Protein AF-A0A2M7GFT8-F1 (afdb_monomer_lite)

Foldseek 3Di:
DLVVLVVVLVVLVVVLVVLVVVLVVLVVVLVVLVVVLVVLVVVLVVLVVVVVVDPCVVVNVVVVVVSVVVNVVSVVVNVVSVVVSVVSVVVSVVSVVSSVVSVVVSVVVVVVVVVVVVVVVVVVVVVVVVVVVVVVVVVVVVVVVVVD

pLDDT: mean 92.72, std 9.57, range [55.19, 98.81]

Sequence (148 aa):
MAAGLKNLIRLHEWTVDERRRELGLHIRKLNELDQRVRDLEAELKREQALAGSGDLGITFGAYYNLYRYRRARLDERIRIQEREILEARDILGRAYMELKKYQVADEIRRREAAQEEARQEQADLDELGLQLYRRQSARRNAARRRAG

Secondary structure (DSSP, 8-state):
-HHHHHHHHHHHHHHHHHHHHHHHHHHHHHHHHHHHHHHHHHHHHHHHHHHTTSS-HHHHHHHHHHHHHHHHHHHHHHHHHHHHHHHHHHHHHHHHHHHHHHHHHHHHHHHHHHHHHHHHHHHHHHHHHHHHHHHHHHHHHHHHHH--

Structure (mmCIF, N/CA/C/O backbone):
data_AF-A0A2M7GFT8-F1
#
_entry.id   AF-A0A2M7GFT8-F1
#
loop_
_atom_site.group_PDB
_atom_site.id
_atom_site.type_symbol
_atom_site.label_atom_id
_atom_site.label_alt_id
_atom_site.label_comp_id
_atom_site.label_asym_id
_atom_site.label_entity_id
_atom_site.label_seq_id
_atom_site.pdbx_PDB_ins_code
_atom_site.Cartn_x
_atom_site.Cartn_y
_atom_site.Cartn_z
_atom_site.occupancy
_atom_site.B_iso_or_equiv
_atom_site.auth_seq_id
_atom_site.auth_comp_id
_atom_site.auth_asym_id
_atom_site.auth_atom_id
_atom_site.pdbx_PDB_model_num
ATOM 1 N N . MET A 1 1 ? -7.248 2.358 30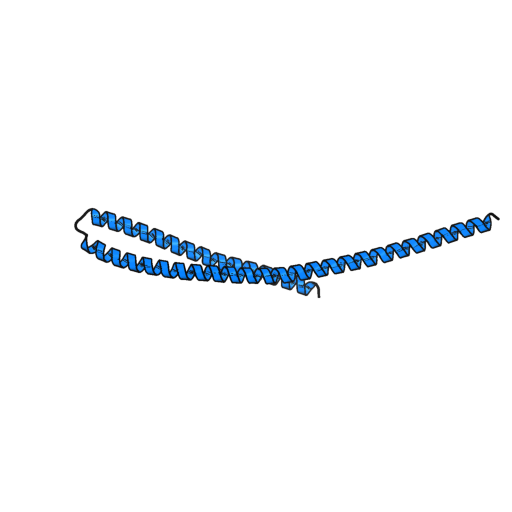.372 1.00 59.50 1 MET A N 1
ATOM 2 C CA . MET A 1 1 ? -6.994 1.295 29.366 1.00 59.50 1 MET A CA 1
ATOM 3 C C . MET A 1 1 ? -7.486 1.649 27.951 1.00 59.50 1 MET A C 1
ATOM 5 O O . MET A 1 1 ? -6.738 1.417 27.012 1.00 59.50 1 MET A O 1
ATOM 9 N N . ALA A 1 2 ? -8.665 2.263 27.756 1.00 63.12 2 ALA A N 1
ATOM 10 C CA . ALA A 1 2 ? -9.205 2.586 26.417 1.00 63.12 2 ALA A CA 1
ATOM 11 C C . ALA A 1 2 ? -8.332 3.527 25.551 1.00 63.12 2 ALA A C 1
ATOM 13 O O . ALA A 1 2 ? -8.248 3.351 24.337 1.00 63.12 2 ALA A O 1
ATOM 14 N N . ALA A 1 3 ? -7.639 4.492 26.167 1.00 71.94 3 ALA A N 1
ATOM 15 C CA . ALA A 1 3 ? -6.713 5.382 25.457 1.00 71.94 3 ALA A CA 1
ATOM 16 C C . ALA A 1 3 ? -5.520 4.629 24.833 1.00 71.94 3 ALA A C 1
ATOM 18 O O . ALA A 1 3 ? -5.046 5.006 23.766 1.00 71.94 3 ALA A O 1
ATOM 19 N N . GLY A 1 4 ? -5.086 3.526 25.457 1.00 87.19 4 GLY A N 1
ATOM 20 C CA . GLY A 1 4 ? -3.982 2.702 24.965 1.00 87.19 4 GLY A CA 1
ATOM 21 C C . GLY A 1 4 ? -4.313 2.011 23.643 1.00 87.19 4 GLY A C 1
ATOM 22 O O . GLY A 1 4 ? -3.509 2.067 22.719 1.00 87.19 4 GLY A O 1
ATOM 23 N N . LEU A 1 5 ? -5.519 1.440 23.503 1.00 89.88 5 LEU A N 1
ATOM 24 C CA . LEU A 1 5 ? -5.889 0.770 22.252 1.00 89.88 5 LEU A CA 1
ATOM 25 C C . LEU A 1 5 ? -6.047 1.758 21.093 1.00 89.88 5 LEU A C 1
ATOM 27 O O . LEU A 1 5 ? -5.565 1.488 19.999 1.00 89.88 5 LEU A O 1
ATOM 31 N N . LYS A 1 6 ? -6.668 2.920 21.323 1.00 91.81 6 LYS A N 1
ATOM 32 C CA . LYS A 1 6 ? -6.791 3.947 20.275 1.00 91.81 6 LYS A CA 1
ATOM 33 C C . LYS A 1 6 ? -5.421 4.419 19.778 1.00 91.81 6 LYS A C 1
ATOM 35 O O . LYS A 1 6 ? -5.255 4.643 18.584 1.00 91.81 6 LYS A O 1
ATOM 40 N N . ASN A 1 7 ? -4.440 4.536 20.672 1.00 94.94 7 ASN A N 1
ATOM 41 C CA . ASN A 1 7 ? -3.069 4.875 20.291 1.00 94.94 7 ASN A CA 1
ATOM 42 C C . ASN A 1 7 ? -2.398 3.752 19.488 1.00 94.94 7 ASN A C 1
ATOM 44 O O . ASN A 1 7 ? -1.741 4.047 18.494 1.00 94.94 7 ASN A O 1
ATOM 48 N N . LEU A 1 8 ? -2.611 2.485 19.860 1.00 94.88 8 LEU A N 1
ATOM 49 C CA . LEU A 1 8 ? -2.128 1.340 19.080 1.00 94.88 8 LEU A CA 1
ATOM 50 C C . LEU A 1 8 ? -2.740 1.311 17.676 1.00 94.88 8 LEU A C 1
ATOM 52 O O . LEU A 1 8 ? -2.013 1.141 16.706 1.00 94.88 8 LEU A O 1
ATOM 56 N N . ILE A 1 9 ? -4.047 1.548 17.543 1.00 96.62 9 ILE A N 1
ATOM 57 C CA . ILE A 1 9 ? -4.708 1.615 16.231 1.00 96.62 9 ILE A CA 1
ATOM 58 C C . ILE A 1 9 ? -4.048 2.679 15.354 1.00 96.62 9 ILE A C 1
ATOM 60 O O . ILE A 1 9 ? -3.637 2.361 14.245 1.00 96.62 9 ILE A O 1
ATOM 64 N N . ARG A 1 10 ? -3.850 3.899 15.869 1.00 97.56 10 ARG A N 1
ATOM 65 C CA . ARG A 1 10 ? -3.178 4.975 15.117 1.00 97.56 10 ARG A CA 1
ATOM 66 C C . ARG A 1 10 ? -1.753 4.614 14.711 1.00 97.56 10 ARG A C 1
ATOM 68 O O . ARG A 1 10 ? -1.333 4.924 13.601 1.00 97.56 10 ARG A O 1
ATOM 75 N N . LEU A 1 11 ? -1.006 3.961 15.601 1.00 97.25 11 LEU A N 1
ATOM 76 C CA . LEU A 1 11 ? 0.341 3.484 15.294 1.00 97.25 11 LEU A CA 1
ATOM 77 C C . LEU A 1 11 ? 0.315 2.478 14.133 1.00 97.25 11 LEU A C 1
ATOM 79 O O . LEU A 1 11 ? 1.132 2.570 13.216 1.00 97.25 11 LEU A O 1
ATOM 83 N N . HIS A 1 12 ? -0.635 1.543 14.140 1.00 97.62 12 HIS A N 1
ATOM 84 C CA . HIS A 1 12 ? -0.775 0.549 13.077 1.00 97.62 12 HIS A CA 1
ATOM 85 C C . HIS A 1 12 ? -1.329 1.136 11.771 1.00 97.62 12 HIS A C 1
ATOM 87 O O . HIS A 1 12 ? -0.900 0.707 10.705 1.00 97.62 12 HIS A O 1
ATOM 93 N N . GLU A 1 13 ? -2.198 2.148 11.822 1.00 98.44 13 GLU A N 1
ATOM 94 C CA . GLU A 1 13 ? -2.619 2.926 10.645 1.00 98.44 13 GLU A CA 1
ATOM 95 C C . GLU A 1 13 ? -1.417 3.611 9.993 1.00 98.44 13 GLU A C 1
ATOM 97 O O . GLU A 1 13 ? -1.172 3.428 8.802 1.00 98.44 13 GLU A O 1
ATOM 102 N N . TRP A 1 14 ? -0.602 4.308 10.792 1.00 98.50 14 TRP A N 1
ATOM 103 C CA . TRP A 1 14 ? 0.635 4.916 10.307 1.00 98.50 14 TRP A CA 1
ATOM 104 C C . TRP A 1 14 ? 1.594 3.876 9.719 1.00 98.50 14 TRP A C 1
ATOM 106 O O . TRP A 1 14 ? 2.161 4.090 8.650 1.00 98.50 14 TRP A O 1
ATOM 116 N N . THR A 1 15 ? 1.728 2.719 10.374 1.00 98.19 15 THR A N 1
ATOM 117 C CA . THR A 1 15 ? 2.557 1.614 9.873 1.00 98.19 15 THR A CA 1
ATOM 118 C C . THR A 1 15 ? 2.072 1.130 8.507 1.00 98.19 15 THR A C 1
ATOM 120 O O . THR A 1 15 ? 2.882 0.948 7.603 1.00 98.19 15 THR A O 1
ATOM 123 N N . VAL A 1 16 ? 0.761 0.944 8.323 1.00 98.75 16 VAL A N 1
ATOM 124 C CA . VAL A 1 16 ? 0.168 0.558 7.032 1.00 98.75 16 VAL A CA 1
ATOM 125 C C . VAL A 1 16 ? 0.464 1.600 5.958 1.00 98.75 16 VAL A C 1
ATOM 127 O O . VAL A 1 16 ? 0.859 1.241 4.847 1.00 98.75 16 VAL A O 1
ATOM 130 N N . ASP A 1 17 ? 0.304 2.882 6.276 1.00 98.75 17 ASP A N 1
ATOM 131 C CA . ASP A 1 17 ? 0.579 3.960 5.328 1.00 98.75 17 ASP A CA 1
ATOM 132 C C . ASP A 1 17 ? 2.059 4.028 4.945 1.00 98.75 17 ASP A C 1
ATOM 134 O O . ASP A 1 17 ? 2.380 4.265 3.779 1.00 98.75 17 ASP A O 1
ATOM 138 N N . GLU A 1 18 ? 2.962 3.736 5.877 1.00 98.62 18 GLU A N 1
ATOM 139 C CA . GLU A 1 18 ? 4.387 3.635 5.580 1.00 98.62 18 GLU A CA 1
ATOM 140 C C . GLU A 1 18 ? 4.691 2.465 4.639 1.00 98.62 18 GLU A C 1
ATOM 142 O O . GLU A 1 18 ? 5.323 2.657 3.600 1.00 98.62 18 GLU A O 1
ATOM 147 N N . ARG A 1 19 ? 4.137 1.274 4.904 1.00 98.50 19 ARG A N 1
ATOM 148 C CA . ARG A 1 19 ? 4.308 0.110 4.013 1.00 98.50 19 ARG A CA 1
ATOM 149 C C . ARG A 1 19 ? 3.705 0.339 2.626 1.00 98.50 19 ARG A C 1
ATOM 151 O O . ARG A 1 19 ? 4.262 -0.107 1.625 1.00 98.50 19 ARG A O 1
ATOM 158 N N . ARG A 1 20 ? 2.595 1.080 2.529 1.00 98.62 20 ARG A N 1
ATOM 159 C CA . ARG A 1 20 ? 2.032 1.522 1.240 1.00 98.62 20 ARG A CA 1
ATOM 160 C C . ARG A 1 20 ? 2.994 2.442 0.494 1.00 98.62 20 ARG A C 1
ATOM 162 O O . ARG A 1 20 ? 3.157 2.288 -0.717 1.00 98.62 20 ARG A O 1
ATOM 169 N N . ARG A 1 21 ? 3.615 3.402 1.190 1.00 98.69 21 ARG A N 1
ATOM 170 C CA . ARG A 1 21 ? 4.601 4.315 0.592 1.00 98.69 21 ARG A CA 1
ATOM 171 C C . ARG A 1 21 ? 5.822 3.556 0.078 1.00 98.69 21 ARG A C 1
ATOM 173 O O . ARG A 1 21 ? 6.227 3.804 -1.059 1.00 98.69 21 ARG A O 1
ATOM 180 N N . GLU A 1 22 ? 6.343 2.615 0.861 1.00 98.31 22 GLU A N 1
ATOM 181 C CA . GLU A 1 22 ? 7.445 1.724 0.469 1.00 98.31 22 GLU A CA 1
ATOM 182 C C . GLU A 1 22 ? 7.097 0.911 -0.785 1.00 98.31 22 GLU A C 1
ATOM 184 O O . GLU A 1 22 ? 7.822 0.967 -1.780 1.00 98.31 22 GLU A O 1
ATOM 189 N N . LEU A 1 23 ? 5.937 0.246 -0.813 1.00 98.75 23 LEU A N 1
ATOM 190 C CA . LEU A 1 23 ? 5.466 -0.467 -2.006 1.00 98.75 23 LEU A CA 1
ATOM 191 C C . LEU A 1 23 ? 5.378 0.462 -3.231 1.00 98.75 23 LEU A C 1
ATOM 193 O O . LEU A 1 23 ? 5.791 0.098 -4.333 1.00 98.75 23 LEU A O 1
ATOM 197 N N . GLY A 1 24 ? 4.880 1.686 -3.041 1.00 98.62 24 GLY A N 1
ATOM 198 C CA . GLY A 1 24 ? 4.827 2.696 -4.094 1.00 98.62 24 GLY A CA 1
ATOM 199 C C . GLY A 1 24 ? 6.207 3.095 -4.631 1.00 98.62 24 GLY A C 1
ATOM 200 O O . GLY A 1 24 ? 6.338 3.347 -5.829 1.00 98.62 24 GLY A O 1
ATOM 201 N N . LEU A 1 25 ? 7.243 3.133 -3.785 1.00 98.62 25 LEU A N 1
ATOM 202 C CA . LEU A 1 25 ? 8.626 3.376 -4.212 1.00 98.62 25 LEU A CA 1
ATOM 203 C C . LEU A 1 25 ? 9.144 2.239 -5.102 1.00 98.62 25 LEU A C 1
ATOM 205 O O . LEU A 1 25 ? 9.690 2.519 -6.169 1.00 98.62 25 LEU A O 1
ATOM 209 N N . HIS A 1 26 ? 8.909 0.982 -4.720 1.00 98.69 26 HIS A N 1
ATOM 210 C CA . HIS A 1 26 ? 9.310 -0.180 -5.520 1.00 98.69 26 HIS A CA 1
ATOM 211 C C . HIS A 1 26 ? 8.604 -0.227 -6.883 1.00 98.69 26 HIS A C 1
ATOM 213 O O . HIS A 1 26 ? 9.250 -0.444 -7.909 1.00 98.69 26 HIS A O 1
ATOM 219 N N . ILE A 1 27 ? 7.297 0.057 -6.926 1.00 98.69 27 ILE A N 1
ATOM 220 C CA . ILE A 1 27 ? 6.533 0.120 -8.185 1.00 98.69 27 ILE A CA 1
ATOM 221 C C . ILE A 1 27 ? 7.061 1.238 -9.091 1.00 98.69 27 ILE A C 1
ATOM 223 O O . ILE A 1 27 ? 7.265 1.022 -10.285 1.00 98.69 27 ILE A O 1
ATOM 227 N N . ARG A 1 28 ? 7.336 2.428 -8.537 1.00 98.75 28 ARG A N 1
ATOM 228 C CA . ARG A 1 28 ? 7.970 3.509 -9.309 1.00 98.75 28 ARG A CA 1
ATOM 229 C C . ARG A 1 28 ? 9.316 3.067 -9.871 1.00 98.75 28 ARG A C 1
ATOM 231 O O . ARG A 1 28 ? 9.605 3.349 -11.031 1.00 98.75 28 ARG A O 1
ATOM 238 N N . LYS A 1 29 ? 10.111 2.340 -9.082 1.00 98.62 29 LYS A N 1
ATOM 239 C CA . LYS A 1 29 ? 11.415 1.859 -9.527 1.00 98.62 29 LYS A CA 1
ATOM 240 C C . LYS A 1 29 ? 11.321 0.861 -10.678 1.00 98.62 29 LYS A C 1
ATOM 242 O O . LYS A 1 29 ? 12.121 0.943 -11.607 1.00 98.62 29 LYS A O 1
ATOM 247 N N . LEU A 1 30 ? 10.341 -0.040 -10.637 1.00 98.69 30 LEU A N 1
ATOM 248 C CA . LEU A 1 30 ? 10.061 -0.958 -11.738 1.00 98.69 30 LEU A CA 1
ATOM 249 C C . LEU A 1 30 ? 9.703 -0.188 -13.017 1.00 98.69 30 LEU A C 1
ATOM 251 O O . LEU A 1 30 ? 10.335 -0.399 -14.047 1.00 98.69 30 LEU A O 1
ATOM 255 N N . ASN A 1 31 ? 8.801 0.791 -12.920 1.00 98.69 31 ASN A N 1
ATOM 256 C CA . ASN A 1 31 ? 8.415 1.620 -14.066 1.00 98.69 31 ASN A CA 1
ATOM 257 C C . ASN A 1 31 ? 9.613 2.372 -14.682 1.00 98.69 31 ASN A C 1
ATOM 259 O O . ASN A 1 31 ? 9.713 2.494 -15.901 1.00 98.69 31 ASN A O 1
ATOM 263 N N . GLU A 1 32 ? 10.550 2.863 -13.861 1.00 98.62 32 GLU A N 1
ATOM 264 C CA . GLU A 1 32 ? 11.795 3.468 -14.359 1.00 98.62 32 GLU A CA 1
ATOM 265 C C . GLU A 1 32 ? 12.672 2.469 -15.126 1.00 98.62 32 GLU A C 1
ATOM 267 O O . GLU A 1 32 ? 13.337 2.850 -16.092 1.00 98.62 32 GLU A O 1
ATOM 272 N N . LEU A 1 33 ? 12.735 1.208 -14.685 1.00 98.69 33 LEU A N 1
ATOM 273 C CA . LEU A 1 33 ? 13.496 0.163 -15.371 1.00 98.69 33 LEU A CA 1
ATOM 274 C C . LEU A 1 33 ? 12.849 -0.198 -16.711 1.00 98.69 33 LEU A C 1
ATOM 276 O O . LEU A 1 33 ? 13.562 -0.284 -17.712 1.00 98.69 33 LEU A O 1
ATOM 280 N N . ASP A 1 34 ? 11.523 -0.312 -16.749 1.00 98.44 34 ASP A N 1
ATOM 281 C CA . ASP A 1 34 ? 10.766 -0.556 -17.980 1.00 98.44 34 ASP A CA 1
ATOM 282 C C . ASP A 1 34 ? 10.934 0.584 -18.986 1.00 98.44 34 ASP A C 1
ATOM 284 O O . ASP A 1 34 ? 11.100 0.349 -20.186 1.00 98.44 34 ASP A O 1
ATOM 288 N N . GLN A 1 35 ? 10.960 1.833 -18.515 1.00 98.56 35 GLN A N 1
ATOM 289 C CA . GLN A 1 35 ? 11.224 2.968 -19.393 1.00 98.56 35 GLN A CA 1
ATOM 290 C C . GLN A 1 35 ? 12.637 2.900 -19.985 1.00 98.56 35 GLN A C 1
ATOM 292 O O . GLN A 1 35 ? 12.799 3.053 -21.193 1.00 98.56 35 GLN A O 1
ATOM 297 N N . ARG A 1 36 ? 13.655 2.570 -19.179 1.00 98.50 36 ARG A N 1
ATOM 298 C CA . ARG A 1 36 ? 15.034 2.391 -19.676 1.00 98.50 36 ARG A CA 1
ATOM 299 C C . ARG A 1 36 ? 15.140 1.274 -20.708 1.00 98.50 36 ARG A C 1
ATOM 301 O O . ARG A 1 36 ? 15.940 1.374 -21.633 1.00 98.50 36 ARG A O 1
ATOM 308 N N . VAL A 1 37 ? 14.356 0.210 -20.546 1.00 98.44 37 VAL A N 1
ATOM 309 C CA . VAL A 1 37 ? 14.247 -0.868 -21.532 1.00 98.44 37 VAL A CA 1
ATOM 310 C C . VAL A 1 37 ? 13.718 -0.329 -22.863 1.00 98.44 37 VAL A C 1
ATOM 312 O O . VAL A 1 37 ? 14.337 -0.571 -23.898 1.00 98.44 37 VAL A O 1
ATOM 315 N N . ARG A 1 38 ? 12.630 0.448 -22.842 1.00 98.44 38 ARG A N 1
ATOM 316 C CA . ARG A 1 38 ? 12.052 1.063 -24.050 1.00 98.44 38 ARG A CA 1
ATOM 317 C C . ARG A 1 38 ? 13.017 2.035 -24.721 1.00 98.44 38 ARG A C 1
ATOM 319 O O . ARG A 1 38 ? 13.139 2.033 -25.945 1.00 98.44 38 ARG A O 1
ATOM 326 N N . ASP A 1 39 ? 13.728 2.832 -23.930 1.00 98.19 39 ASP A N 1
ATOM 327 C CA . ASP A 1 39 ? 14.721 3.779 -24.437 1.00 98.19 39 ASP A CA 1
ATOM 328 C C . ASP A 1 39 ? 15.879 3.045 -25.131 1.00 98.19 39 ASP A C 1
ATOM 330 O O . ASP A 1 39 ? 16.292 3.437 -26.225 1.00 98.19 39 ASP A O 1
ATOM 334 N N . LEU A 1 40 ? 16.349 1.939 -24.541 1.00 97.75 40 LEU A N 1
ATOM 335 C CA . LEU A 1 40 ? 17.400 1.091 -25.107 1.00 97.75 40 LEU A CA 1
ATOM 336 C C . LEU A 1 40 ? 16.945 0.398 -26.406 1.00 97.75 40 LEU A C 1
ATOM 338 O O . LEU A 1 40 ? 17.719 0.288 -27.355 1.00 97.75 40 LEU A O 1
ATOM 342 N N . GLU A 1 41 ? 15.689 -0.045 -26.485 1.00 96.81 41 GLU A N 1
ATOM 343 C CA . GLU A 1 41 ? 15.106 -0.595 -27.719 1.00 96.81 41 GLU A CA 1
ATOM 344 C C . GLU A 1 41 ? 14.975 0.464 -28.823 1.00 96.81 41 GLU A C 1
ATOM 346 O O . GLU A 1 41 ? 15.217 0.178 -29.998 1.00 96.81 41 GLU A O 1
ATOM 351 N N . ALA A 1 42 ? 14.607 1.696 -28.464 1.00 97.00 42 ALA A N 1
ATOM 352 C CA . ALA A 1 42 ? 14.554 2.809 -29.405 1.00 97.00 42 ALA A CA 1
ATOM 353 C C . ALA A 1 42 ? 15.954 3.189 -29.915 1.00 97.00 42 ALA A C 1
ATOM 355 O O . ALA A 1 42 ? 16.108 3.505 -31.094 1.00 97.00 42 ALA A O 1
ATOM 356 N N . GLU A 1 43 ? 16.972 3.130 -29.052 1.00 95.44 43 GLU A N 1
ATOM 357 C CA . GLU A 1 43 ? 18.378 3.313 -29.424 1.00 95.44 43 GLU A CA 1
ATOM 358 C C . GLU A 1 43 ? 18.825 2.265 -30.449 1.00 95.44 43 GLU A C 1
ATOM 360 O O . GLU A 1 43 ? 19.301 2.636 -31.520 1.00 95.44 43 GLU A O 1
ATOM 365 N N . LEU A 1 44 ? 18.548 0.980 -30.195 1.00 95.00 44 LEU A N 1
ATOM 366 C CA . LEU A 1 44 ? 18.882 -0.101 -31.125 1.00 95.00 44 LEU A CA 1
ATOM 367 C C . LEU A 1 44 ? 18.264 0.101 -32.515 1.00 95.00 44 LEU A C 1
ATOM 369 O O . LEU A 1 44 ? 18.936 -0.118 -33.521 1.00 95.00 44 LEU A O 1
ATOM 373 N N . LYS A 1 45 ? 16.999 0.534 -32.589 1.00 93.12 45 LYS A N 1
ATOM 374 C CA . LYS A 1 45 ? 16.329 0.798 -33.874 1.00 93.12 45 LYS A CA 1
ATOM 375 C C . LYS A 1 45 ? 17.015 1.911 -34.667 1.00 93.12 45 LYS A C 1
ATOM 377 O O . LYS A 1 45 ? 17.115 1.803 -35.887 1.00 93.12 45 LYS A O 1
ATOM 382 N N . ARG A 1 46 ? 17.490 2.965 -33.991 1.00 91.25 46 ARG A N 1
ATOM 383 C CA . ARG A 1 46 ? 18.244 4.052 -34.636 1.00 91.25 46 ARG A CA 1
ATOM 384 C C . ARG A 1 46 ? 19.570 3.540 -35.192 1.00 91.25 46 ARG A C 1
ATOM 386 O O . ARG A 1 46 ? 19.860 3.782 -36.358 1.00 91.25 46 ARG A O 1
ATOM 393 N N . GLU A 1 47 ? 20.317 2.778 -34.398 1.00 89.56 47 GLU A N 1
ATOM 394 C CA . GLU A 1 47 ? 21.594 2.191 -34.827 1.00 89.56 47 GLU A CA 1
ATOM 395 C C . GLU A 1 47 ? 21.423 1.212 -35.997 1.00 89.56 47 GLU A C 1
ATOM 397 O O . GLU A 1 47 ? 22.201 1.228 -36.948 1.00 89.56 47 GLU A O 1
ATOM 402 N N . GLN A 1 48 ? 20.358 0.405 -35.986 1.00 88.88 48 GLN A N 1
ATOM 403 C CA . GLN A 1 48 ? 20.046 -0.508 -37.087 1.00 88.88 48 GLN A CA 1
ATOM 404 C C . GLN A 1 48 ? 19.716 0.244 -38.385 1.00 88.88 48 GLN A C 1
ATOM 406 O O . GLN A 1 48 ? 20.150 -0.170 -39.460 1.00 88.88 48 GLN A O 1
ATOM 411 N N . ALA A 1 49 ? 18.969 1.349 -38.300 1.00 87.94 49 ALA A N 1
ATOM 412 C CA . ALA A 1 49 ? 18.648 2.175 -39.462 1.00 87.94 49 ALA A CA 1
ATOM 413 C C . ALA A 1 49 ? 19.903 2.827 -40.068 1.00 87.94 49 ALA A C 1
ATOM 415 O O . ALA A 1 49 ? 20.051 2.848 -41.289 1.00 87.94 49 ALA A O 1
ATOM 416 N N . LEU A 1 50 ? 20.829 3.298 -39.225 1.00 85.12 50 LEU A N 1
ATOM 417 C CA . LEU A 1 50 ? 22.112 3.854 -39.665 1.00 85.12 50 LEU A CA 1
ATOM 418 C C . LEU A 1 50 ? 22.976 2.789 -40.354 1.00 85.12 50 LEU A C 1
ATOM 420 O O . LEU A 1 50 ? 23.475 3.022 -41.454 1.00 85.12 50 LEU A O 1
ATOM 424 N N . ALA A 1 51 ? 23.090 1.599 -39.761 1.00 83.00 51 ALA A N 1
ATOM 425 C CA . ALA A 1 51 ? 23.869 0.498 -40.324 1.00 83.00 51 ALA A CA 1
ATOM 426 C C . ALA A 1 51 ? 23.302 -0.028 -41.654 1.00 83.00 51 ALA A C 1
ATOM 428 O O . ALA A 1 51 ? 24.068 -0.377 -42.543 1.00 83.00 51 ALA A O 1
ATOM 429 N N . GLY A 1 52 ? 21.975 -0.049 -41.823 1.00 75.94 52 GLY A N 1
ATOM 430 C CA . GLY A 1 52 ? 21.330 -0.444 -43.082 1.00 75.94 52 GLY A CA 1
ATOM 431 C C . GLY A 1 52 ? 21.505 0.561 -44.229 1.00 75.94 52 GLY A C 1
ATOM 432 O O . GLY A 1 52 ? 21.205 0.228 -45.373 1.00 75.94 52 GLY A O 1
ATOM 433 N N . SER A 1 53 ? 21.981 1.776 -43.937 1.00 73.31 53 SER A N 1
ATOM 434 C CA . SER A 1 53 ? 22.150 2.864 -44.910 1.00 73.31 53 SER A CA 1
ATOM 435 C C . SER A 1 53 ? 23.586 3.038 -45.439 1.00 73.31 53 SER A C 1
ATOM 437 O O . SER A 1 53 ? 23.813 3.897 -46.289 1.00 73.31 53 SER A O 1
ATOM 439 N N . GLY A 1 54 ? 24.554 2.224 -44.989 1.00 67.81 54 GLY A N 1
ATOM 440 C CA . GLY A 1 54 ? 25.960 2.306 -45.413 1.00 67.81 54 GLY A CA 1
ATOM 441 C C . GLY A 1 54 ? 26.788 1.053 -45.086 1.00 67.81 54 GLY A C 1
ATOM 442 O O . GLY A 1 54 ? 26.261 0.062 -44.597 1.00 67.81 54 GLY A O 1
ATOM 443 N N . ASP A 1 55 ? 28.104 1.098 -45.320 1.00 61.56 55 ASP A N 1
ATOM 444 C CA . ASP A 1 55 ? 29.036 -0.046 -45.175 1.00 61.56 55 ASP A CA 1
ATOM 445 C C . ASP A 1 55 ? 29.499 -0.300 -43.714 1.00 61.56 55 ASP A C 1
ATOM 447 O O . ASP A 1 55 ? 30.607 -0.749 -43.429 1.00 61.56 55 ASP A O 1
ATOM 451 N N . LEU A 1 56 ? 28.646 0.033 -42.738 1.00 67.44 56 LEU A N 1
ATOM 452 C CA . LEU A 1 56 ? 28.948 0.029 -41.296 1.00 67.44 56 LEU A CA 1
ATOM 453 C C . LEU A 1 56 ? 28.553 -1.289 -40.590 1.00 67.44 56 LEU A C 1
ATOM 455 O O . LEU A 1 56 ? 28.340 -1.328 -39.379 1.00 67.44 56 LEU A O 1
ATOM 459 N N . GLY A 1 57 ? 28.459 -2.407 -41.315 1.00 66.75 57 GLY A N 1
ATOM 460 C CA . GLY A 1 57 ? 27.985 -3.685 -40.756 1.00 66.75 57 GLY A CA 1
ATOM 461 C C . GLY A 1 57 ? 28.820 -4.218 -39.578 1.00 66.75 57 GLY A C 1
ATOM 462 O O . GLY A 1 57 ? 28.272 -4.773 -38.623 1.00 66.75 57 GLY A O 1
ATOM 463 N N . ILE A 1 58 ? 30.142 -4.005 -39.597 1.00 65.69 58 ILE A N 1
ATOM 464 C CA . ILE A 1 58 ? 31.058 -4.464 -38.535 1.00 65.69 58 ILE A CA 1
ATOM 465 C C . ILE A 1 58 ? 30.848 -3.679 -37.228 1.00 65.69 58 ILE A C 1
ATOM 467 O O . ILE A 1 58 ? 30.865 -4.267 -36.144 1.00 65.69 58 ILE A O 1
ATOM 471 N N . THR A 1 59 ? 30.606 -2.365 -37.302 1.00 77.19 59 THR A N 1
ATOM 472 C CA . THR A 1 59 ? 30.402 -1.525 -36.107 1.00 77.19 59 THR A CA 1
ATOM 473 C C . THR A 1 59 ? 29.062 -1.826 -35.434 1.00 77.19 59 THR A C 1
ATOM 475 O O . THR A 1 59 ? 28.987 -1.873 -34.202 1.00 77.19 59 THR A O 1
ATOM 478 N N . PHE A 1 60 ? 28.031 -2.152 -36.218 1.00 86.06 60 PHE A N 1
ATOM 479 C CA . PHE A 1 60 ? 26.734 -2.578 -35.695 1.00 86.06 60 PHE A CA 1
ATOM 480 C C . PHE A 1 60 ? 26.808 -3.893 -34.905 1.00 86.06 60 PHE A C 1
ATOM 482 O O . PHE A 1 60 ? 26.177 -4.018 -33.856 1.00 86.06 60 PHE A O 1
ATOM 489 N N . GLY A 1 61 ? 27.621 -4.861 -35.343 1.00 87.25 61 GLY A N 1
ATOM 490 C CA . GLY A 1 61 ? 27.814 -6.120 -34.613 1.00 87.25 61 GLY A CA 1
ATOM 491 C C . GLY A 1 61 ? 28.367 -5.914 -33.196 1.00 87.25 61 GLY A C 1
ATOM 492 O O . GLY A 1 61 ? 27.881 -6.518 -32.235 1.00 87.25 61 GLY A O 1
ATOM 493 N N . ALA A 1 62 ? 29.339 -5.009 -33.037 1.00 88.19 62 ALA A N 1
ATOM 494 C CA . ALA A 1 62 ? 29.874 -4.639 -31.726 1.00 88.19 62 ALA A CA 1
ATOM 495 C C . ALA A 1 62 ? 28.818 -3.938 -30.852 1.00 88.19 62 ALA A C 1
ATOM 497 O O . ALA A 1 62 ? 28.660 -4.284 -29.676 1.00 88.19 62 ALA A O 1
ATOM 498 N N . TYR A 1 63 ? 28.050 -3.010 -31.435 1.00 90.56 63 TYR A N 1
ATOM 499 C CA . TYR A 1 63 ? 26.945 -2.342 -30.745 1.00 90.56 63 TYR A CA 1
ATOM 500 C C . TYR A 1 63 ? 25.881 -3.339 -30.267 1.00 90.56 63 TYR A C 1
ATOM 502 O O . TYR A 1 63 ? 25.466 -3.300 -29.110 1.00 90.56 63 TYR A O 1
ATOM 510 N N . TYR A 1 64 ? 25.477 -4.284 -31.119 1.00 93.50 64 TYR A N 1
ATOM 511 C CA . TYR A 1 64 ? 24.455 -5.275 -30.791 1.00 93.50 64 TYR A CA 1
ATOM 512 C C . TYR A 1 64 ? 24.851 -6.158 -29.598 1.00 93.50 64 TYR A C 1
ATOM 514 O O . TYR A 1 64 ? 24.028 -6.444 -28.721 1.00 93.50 64 TYR A O 1
ATOM 522 N N . ASN A 1 65 ? 26.126 -6.545 -29.506 1.00 94.62 65 ASN A N 1
ATOM 523 C CA . ASN A 1 65 ? 26.642 -7.280 -28.350 1.00 94.62 65 ASN A CA 1
ATOM 524 C C . ASN A 1 65 ? 26.550 -6.455 -27.055 1.00 94.62 65 ASN A C 1
ATOM 526 O O . ASN A 1 65 ? 26.123 -6.974 -26.018 1.00 94.62 65 ASN A O 1
ATOM 530 N N . LEU A 1 66 ? 26.881 -5.161 -27.113 1.00 94.75 66 LEU A N 1
ATOM 531 C CA . LEU A 1 66 ? 26.734 -4.245 -25.981 1.00 94.75 66 LEU A CA 1
ATOM 532 C C . LEU A 1 66 ? 25.259 -4.034 -25.598 1.00 94.75 66 LEU A C 1
ATOM 534 O O . LEU A 1 66 ? 24.932 -4.063 -24.409 1.00 94.75 66 LEU A O 1
ATOM 538 N N . TYR A 1 67 ? 24.368 -3.872 -26.580 1.00 96.62 67 TYR A N 1
ATOM 539 C CA . TYR A 1 67 ? 22.918 -3.800 -26.377 1.00 96.62 67 TYR A CA 1
ATOM 540 C C . TYR A 1 67 ? 22.413 -5.031 -25.620 1.00 96.62 67 TYR A C 1
ATOM 542 O O . TYR A 1 67 ? 21.769 -4.893 -24.581 1.00 96.62 67 TYR A O 1
ATOM 550 N N . ARG A 1 68 ? 22.764 -6.238 -26.085 1.00 97.56 68 ARG A N 1
ATOM 551 C CA . ARG A 1 68 ? 22.370 -7.498 -25.439 1.00 97.56 68 ARG A CA 1
ATOM 552 C C . ARG A 1 68 ? 22.822 -7.563 -23.986 1.00 97.56 68 ARG A C 1
ATOM 554 O O . ARG A 1 68 ? 22.041 -7.950 -23.121 1.00 97.56 68 ARG A O 1
ATOM 561 N N . TYR A 1 69 ? 24.068 -7.175 -23.716 1.00 97.88 69 TYR A N 1
ATOM 562 C CA . TYR A 1 69 ? 24.596 -7.135 -22.356 1.00 97.88 69 TYR A CA 1
ATOM 563 C C . TYR A 1 69 ? 23.809 -6.159 -21.470 1.00 97.88 69 TYR A C 1
ATOM 565 O O . TYR A 1 69 ? 23.370 -6.521 -20.378 1.00 97.88 69 TYR A O 1
ATOM 573 N N . ARG A 1 70 ? 23.568 -4.931 -21.951 1.00 97.88 70 ARG A N 1
ATOM 574 C CA . ARG A 1 70 ? 22.781 -3.920 -21.225 1.00 97.88 70 ARG A CA 1
ATOM 575 C C . ARG A 1 70 ? 21.349 -4.390 -20.973 1.00 97.88 70 ARG A C 1
ATOM 577 O O . ARG A 1 70 ? 20.852 -4.213 -19.862 1.00 97.88 70 ARG A O 1
ATOM 584 N N . ARG A 1 71 ? 20.717 -5.021 -21.966 1.00 98.25 71 ARG A N 1
ATOM 585 C CA . ARG A 1 71 ? 19.360 -5.557 -21.850 1.00 98.25 71 ARG A CA 1
ATOM 586 C C . ARG A 1 71 ? 19.281 -6.660 -20.800 1.00 98.25 71 ARG A C 1
ATOM 588 O O . ARG A 1 71 ? 18.486 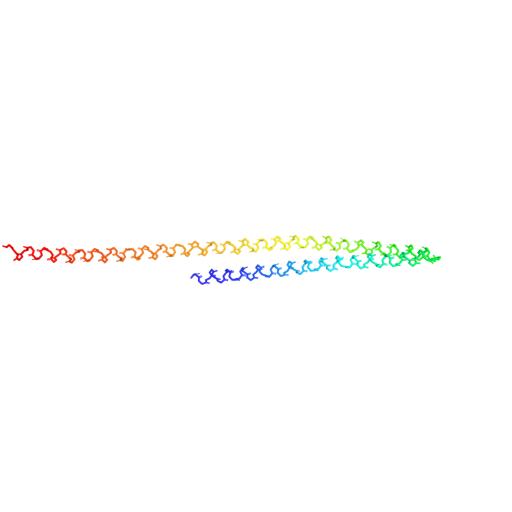-6.537 -19.877 1.00 98.25 71 ARG A O 1
ATOM 595 N N . ALA A 1 72 ? 20.176 -7.646 -20.852 1.00 98.38 72 ALA A N 1
ATOM 596 C CA . ALA A 1 72 ? 20.214 -8.724 -19.865 1.00 98.38 72 ALA A CA 1
ATOM 597 C C . ALA A 1 72 ? 20.357 -8.198 -18.424 1.00 98.38 72 ALA A C 1
ATOM 599 O O . ALA A 1 72 ? 19.696 -8.697 -17.511 1.00 98.38 72 ALA A O 1
ATOM 600 N N . ARG A 1 73 ? 21.164 -7.145 -18.217 1.00 98.38 73 ARG A N 1
ATOM 601 C CA . ARG A 1 73 ? 21.292 -6.490 -16.905 1.00 98.38 73 ARG A CA 1
ATOM 602 C C . ARG A 1 73 ? 20.031 -5.745 -16.470 1.00 98.38 73 ARG A C 1
ATOM 604 O O . ARG A 1 73 ? 19.734 -5.721 -15.279 1.00 98.38 73 ARG A O 1
ATOM 611 N N . LEU A 1 74 ? 19.309 -5.102 -17.388 1.00 98.50 74 LEU A N 1
ATOM 612 C CA . LEU A 1 74 ? 18.019 -4.481 -17.068 1.00 98.50 74 LEU A CA 1
ATOM 613 C C . LEU A 1 74 ? 16.981 -5.547 -16.705 1.00 98.50 74 LEU A C 1
ATOM 615 O O . LEU A 1 74 ? 16.329 -5.404 -15.677 1.00 98.50 74 LEU A O 1
ATOM 619 N N . ASP A 1 75 ? 16.911 -6.643 -17.460 1.00 98.50 75 ASP A N 1
ATOM 620 C CA . ASP A 1 75 ? 15.981 -7.749 -17.203 1.00 98.50 75 ASP A CA 1
ATOM 621 C C . ASP A 1 75 ? 16.263 -8.444 -15.860 1.00 98.50 75 ASP A C 1
ATOM 623 O O . ASP A 1 75 ? 15.351 -8.889 -15.166 1.00 98.50 75 ASP A O 1
ATOM 627 N N . GLU A 1 76 ? 17.532 -8.568 -15.464 1.00 98.62 76 GLU A N 1
ATOM 628 C CA . GLU A 1 76 ? 17.902 -9.056 -14.131 1.00 98.62 76 GLU A CA 1
ATOM 629 C C . GLU A 1 76 ? 17.415 -8.111 -13.026 1.00 98.62 76 GLU A C 1
ATOM 631 O O . GLU A 1 76 ? 16.806 -8.556 -12.051 1.00 98.62 76 GLU A O 1
ATOM 636 N N . ARG A 1 77 ? 17.632 -6.803 -13.192 1.00 98.56 77 ARG A N 1
ATOM 637 C CA . ARG A 1 77 ? 17.187 -5.790 -12.225 1.00 98.56 77 ARG A CA 1
ATOM 638 C C . ARG A 1 77 ? 15.668 -5.730 -12.115 1.00 98.56 77 ARG A C 1
ATOM 640 O O . ARG A 1 77 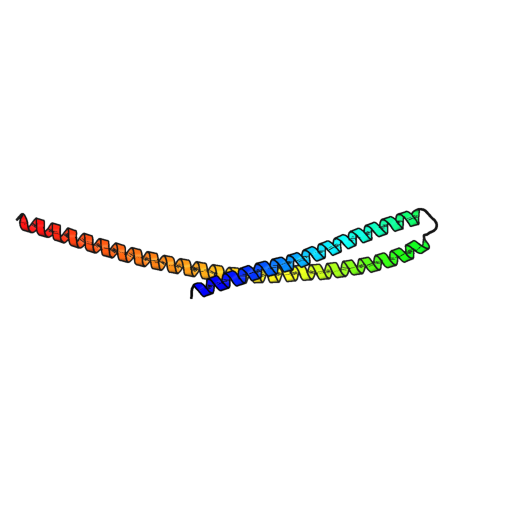? 15.173 -5.586 -11.006 1.00 98.56 77 ARG A O 1
ATOM 647 N N . ILE A 1 78 ? 14.952 -5.871 -13.230 1.00 98.81 78 ILE A N 1
ATOM 648 C CA . ILE A 1 78 ? 13.488 -5.967 -13.260 1.00 98.81 78 ILE A CA 1
ATOM 649 C C . ILE A 1 78 ? 13.036 -7.174 -12.441 1.00 98.81 78 ILE A C 1
ATOM 651 O O . ILE A 1 78 ? 12.279 -7.004 -11.494 1.00 98.81 78 ILE A O 1
ATOM 655 N N . ARG A 1 79 ? 13.595 -8.364 -12.697 1.00 98.69 79 ARG A N 1
ATOM 656 C CA . ARG A 1 79 ? 13.253 -9.581 -11.939 1.00 98.69 79 ARG A CA 1
ATOM 657 C C . ARG A 1 79 ? 13.525 -9.456 -10.441 1.00 98.69 79 ARG A C 1
ATOM 659 O O . ARG A 1 79 ? 12.778 -10.002 -9.633 1.00 98.69 79 ARG A O 1
ATOM 666 N N . ILE A 1 80 ? 14.608 -8.782 -10.049 1.00 98.62 80 ILE A N 1
ATOM 667 C CA . ILE A 1 80 ? 14.882 -8.482 -8.635 1.00 98.62 80 ILE A CA 1
ATOM 668 C C . ILE A 1 80 ? 13.804 -7.542 -8.087 1.00 98.62 80 ILE A C 1
ATOM 670 O O . ILE A 1 80 ? 13.202 -7.844 -7.060 1.00 98.62 80 ILE A O 1
ATOM 674 N N . GLN A 1 81 ? 13.511 -6.455 -8.801 1.00 98.62 81 GLN A N 1
ATOM 675 C CA . GLN A 1 81 ? 12.539 -5.453 -8.377 1.00 98.62 81 GLN A CA 1
ATOM 676 C C . GLN A 1 81 ? 11.121 -6.022 -8.242 1.00 98.62 81 GLN A C 1
ATOM 678 O O . GLN A 1 81 ? 10.404 -5.663 -7.311 1.00 98.62 81 GLN A O 1
ATOM 683 N N . GLU A 1 82 ? 10.716 -6.922 -9.137 1.00 98.62 82 GLU A N 1
ATOM 684 C CA . GLU A 1 82 ? 9.435 -7.630 -9.070 1.00 98.62 82 GLU A CA 1
ATOM 685 C C . GLU A 1 82 ? 9.329 -8.494 -7.809 1.00 98.62 82 GLU A C 1
ATOM 687 O O . GLU A 1 82 ? 8.283 -8.505 -7.159 1.00 98.62 82 GLU A O 1
ATOM 692 N N . ARG A 1 83 ? 10.413 -9.175 -7.410 1.00 98.69 83 ARG A N 1
ATOM 693 C CA . ARG A 1 83 ? 10.442 -9.929 -6.147 1.00 98.69 83 ARG A CA 1
ATOM 694 C C . ARG A 1 83 ? 10.322 -9.012 -4.934 1.00 98.69 83 ARG A C 1
ATOM 696 O O . ARG A 1 83 ? 9.537 -9.316 -4.042 1.00 98.69 83 ARG A O 1
ATOM 703 N N . GLU A 1 84 ? 11.023 -7.881 -4.930 1.00 98.44 84 GLU A N 1
ATOM 704 C CA . GLU A 1 84 ? 10.899 -6.877 -3.863 1.00 98.44 84 GLU A CA 1
ATOM 705 C C . GLU A 1 84 ? 9.468 -6.325 -3.766 1.00 98.44 84 GLU A C 1
ATOM 707 O O . GLU A 1 84 ? 8.950 -6.126 -2.671 1.00 98.44 84 GLU A O 1
ATOM 712 N N . ILE A 1 85 ? 8.782 -6.132 -4.899 1.00 98.75 85 ILE A N 1
ATOM 713 C CA . ILE A 1 85 ? 7.366 -5.734 -4.915 1.00 98.75 85 ILE A CA 1
ATOM 714 C C . ILE A 1 85 ? 6.489 -6.814 -4.276 1.00 98.75 85 ILE A C 1
ATOM 716 O O . ILE A 1 85 ? 5.597 -6.485 -3.494 1.00 98.75 85 ILE A O 1
ATOM 720 N N . LEU A 1 86 ? 6.707 -8.091 -4.602 1.00 98.69 86 LEU A N 1
ATOM 721 C CA . LEU A 1 86 ? 5.950 -9.192 -4.000 1.00 98.69 86 LEU A CA 1
ATOM 722 C C . LEU A 1 86 ? 6.159 -9.250 -2.482 1.00 98.69 86 LEU A C 1
ATOM 724 O O . LEU A 1 86 ? 5.185 -9.367 -1.740 1.00 98.69 86 LEU A O 1
ATOM 728 N N . GLU A 1 87 ? 7.399 -9.096 -2.023 1.00 98.56 87 GLU A N 1
ATOM 729 C CA . GLU A 1 87 ? 7.731 -9.050 -0.599 1.00 98.56 87 GLU A CA 1
ATOM 730 C C . GLU A 1 87 ? 7.089 -7.841 0.100 1.00 98.56 87 GLU A C 1
ATOM 732 O O . GLU A 1 87 ? 6.415 -7.997 1.119 1.00 98.56 87 GLU A O 1
ATOM 737 N N . ALA A 1 88 ? 7.195 -6.644 -0.484 1.00 98.50 88 ALA A N 1
ATOM 738 C CA . ALA A 1 88 ? 6.573 -5.436 0.054 1.00 98.50 88 ALA A CA 1
ATOM 739 C C . ALA A 1 88 ? 5.039 -5.552 0.131 1.00 98.50 88 ALA A C 1
ATOM 741 O O . ALA A 1 88 ? 4.426 -5.075 1.089 1.00 98.50 88 ALA A O 1
ATOM 742 N N . ARG A 1 89 ? 4.398 -6.220 -0.842 1.00 98.56 89 ARG A N 1
ATOM 743 C CA . ARG A 1 89 ? 2.951 -6.505 -0.808 1.00 98.56 89 ARG A CA 1
ATOM 744 C C . ARG A 1 89 ? 2.581 -7.431 0.342 1.00 98.56 89 ARG A C 1
ATOM 746 O O . ARG A 1 89 ? 1.570 -7.185 0.998 1.00 98.56 89 ARG A O 1
ATOM 753 N N . ASP A 1 90 ? 3.376 -8.464 0.590 1.00 98.69 90 ASP A N 1
ATOM 754 C CA . ASP A 1 90 ? 3.142 -9.386 1.700 1.00 98.69 90 ASP A CA 1
ATOM 755 C C . ASP A 1 90 ? 3.333 -8.698 3.063 1.00 98.69 90 ASP A C 1
ATOM 757 O O . ASP A 1 90 ? 2.483 -8.815 3.949 1.00 98.69 90 ASP A O 1
ATOM 761 N N . ILE A 1 91 ? 4.383 -7.883 3.213 1.00 98.56 91 ILE A N 1
ATOM 762 C CA . ILE A 1 91 ? 4.614 -7.064 4.414 1.00 98.56 91 ILE A CA 1
ATOM 763 C C . ILE A 1 91 ? 3.444 -6.102 4.654 1.00 98.56 91 ILE A C 1
ATOM 765 O O . ILE A 1 91 ? 2.947 -5.994 5.779 1.00 98.56 91 ILE A O 1
ATOM 769 N N . LEU A 1 92 ? 2.963 -5.428 3.605 1.00 98.62 92 LEU A N 1
ATOM 770 C CA . LEU A 1 92 ? 1.786 -4.566 3.692 1.00 98.62 92 LEU A CA 1
ATOM 771 C C . LEU A 1 92 ? 0.538 -5.360 4.112 1.00 98.62 92 LEU A C 1
ATOM 773 O O . LEU A 1 92 ? -0.210 -4.914 4.982 1.00 98.62 92 LEU A O 1
ATOM 777 N N . GLY A 1 93 ? 0.329 -6.550 3.544 1.00 98.50 93 GLY A N 1
ATOM 778 C CA . GLY A 1 93 ? -0.753 -7.455 3.934 1.00 98.50 93 GLY A CA 1
ATOM 779 C C . GLY A 1 93 ? -0.706 -7.816 5.422 1.00 98.50 93 GLY A C 1
ATOM 780 O O . GLY A 1 93 ? -1.718 -7.718 6.118 1.00 98.50 93 GLY A O 1
ATOM 781 N N . ARG A 1 94 ? 0.481 -8.143 5.944 1.00 98.56 94 ARG A N 1
ATOM 782 C CA . ARG A 1 94 ? 0.695 -8.403 7.377 1.00 98.56 94 ARG A CA 1
ATOM 783 C C . ARG A 1 94 ? 0.396 -7.181 8.246 1.00 98.56 94 ARG A C 1
ATOM 785 O O . ARG A 1 94 ? -0.287 -7.317 9.259 1.00 98.56 94 ARG A O 1
ATOM 792 N N . ALA A 1 95 ? 0.814 -5.986 7.827 1.00 98.44 95 ALA A N 1
ATOM 793 C CA . ALA A 1 95 ? 0.502 -4.746 8.540 1.00 98.44 95 ALA A CA 1
ATOM 794 C C . ALA A 1 95 ? -1.015 -4.490 8.634 1.00 98.44 95 ALA A C 1
ATOM 796 O O . ALA A 1 95 ? -1.508 -4.083 9.688 1.00 98.44 95 ALA A O 1
ATOM 797 N N . TYR A 1 96 ? -1.770 -4.784 7.571 1.00 98.50 96 TYR A N 1
ATOM 798 C CA . TYR A 1 96 ? -3.231 -4.697 7.599 1.00 98.50 96 TYR A CA 1
ATOM 799 C C . TYR A 1 96 ? -3.884 -5.686 8.551 1.00 98.50 96 TYR A C 1
ATOM 801 O O . TYR A 1 96 ? -4.833 -5.316 9.243 1.00 98.50 96 TYR A O 1
ATOM 809 N N . MET A 1 97 ? -3.413 -6.934 8.574 1.00 98.44 97 MET A N 1
ATOM 810 C CA . MET A 1 97 ? -3.953 -7.949 9.479 1.00 98.44 97 MET A CA 1
ATOM 811 C C . MET A 1 97 ? -3.773 -7.528 10.942 1.00 98.44 97 MET A C 1
ATOM 813 O O . MET A 1 97 ? -4.729 -7.599 11.717 1.00 98.44 97 MET A O 1
ATOM 817 N N . GLU A 1 98 ? -2.600 -6.994 11.296 1.00 97.56 98 GLU A N 1
ATOM 818 C CA . GLU A 1 98 ? -2.353 -6.451 12.636 1.00 97.56 98 GLU A CA 1
ATOM 819 C C . GLU A 1 98 ? -3.258 -5.255 12.945 1.00 97.56 98 GLU A C 1
ATOM 821 O O . GLU A 1 98 ? -3.929 -5.247 13.977 1.00 97.56 98 GLU A O 1
ATOM 826 N N . LEU A 1 99 ? -3.378 -4.281 12.036 1.00 98.31 99 LEU A N 1
ATOM 827 C CA . LEU A 1 99 ? -4.312 -3.165 12.216 1.00 98.31 99 LEU A 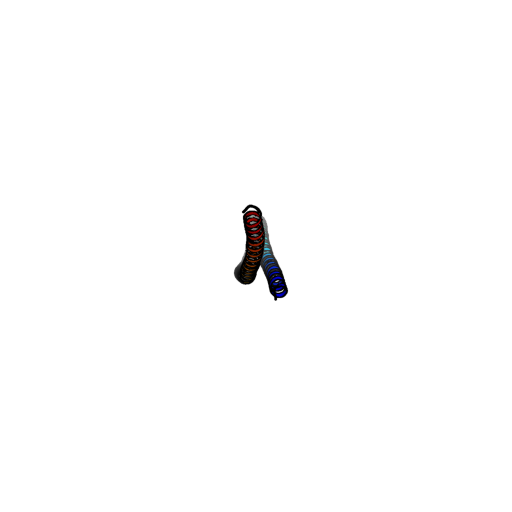CA 1
ATOM 828 C C . LEU A 1 99 ? -5.746 -3.664 12.459 1.00 98.31 99 LEU A C 1
ATOM 830 O O . LEU A 1 99 ? -6.422 -3.214 13.390 1.00 98.31 99 LEU A O 1
ATOM 834 N N . LYS A 1 100 ? -6.208 -4.625 11.652 1.00 98.25 100 LYS A N 1
ATOM 835 C CA . LYS A 1 100 ? -7.572 -5.148 11.743 1.00 98.25 100 LYS A CA 1
ATOM 836 C C . LYS A 1 100 ? -7.823 -5.851 13.074 1.00 98.25 100 LYS A C 1
ATOM 838 O O . LYS A 1 100 ? -8.895 -5.674 13.649 1.00 98.25 100 LYS A O 1
ATOM 843 N N . LYS A 1 101 ? -6.840 -6.586 13.600 1.00 97.44 101 LYS A N 1
ATOM 844 C CA . LYS A 1 101 ? -6.910 -7.217 14.925 1.00 97.44 101 LYS A CA 1
ATOM 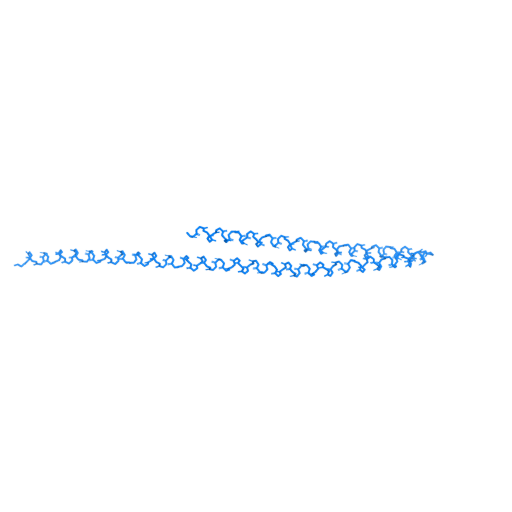845 C C . LYS A 1 101 ? -7.207 -6.190 16.019 1.00 97.44 101 LYS A C 1
ATOM 847 O O . LYS A 1 101 ? -8.119 -6.397 16.820 1.00 97.44 101 LYS A O 1
ATOM 852 N N . TYR A 1 102 ? -6.494 -5.062 16.028 1.00 96.56 102 TYR A N 1
ATOM 853 C CA . TYR A 1 102 ? -6.740 -4.003 17.010 1.00 96.56 102 TYR A CA 1
ATOM 854 C C . TYR A 1 102 ? -8.086 -3.306 16.794 1.00 96.56 102 TYR A C 1
ATOM 856 O O . TYR A 1 102 ? -8.783 -3.029 17.766 1.00 96.56 102 TYR A O 1
ATOM 864 N N . GLN A 1 103 ? -8.498 -3.073 15.547 1.00 96.62 103 GLN A N 1
ATOM 865 C CA . GLN A 1 103 ? -9.815 -2.497 15.254 1.00 96.62 103 GLN A CA 1
ATOM 866 C C . GLN A 1 103 ? -10.962 -3.382 15.761 1.00 96.62 103 GLN A C 1
ATOM 868 O O . GLN A 1 103 ? -11.877 -2.876 16.406 1.00 96.62 103 GLN A O 1
ATOM 873 N N . VAL A 1 104 ? -10.891 -4.699 15.537 1.00 97.38 104 VAL A N 1
ATOM 874 C CA . VAL A 1 104 ? -11.897 -5.656 16.030 1.00 97.38 104 VAL A CA 1
ATOM 875 C C . VAL A 1 104 ? -11.924 -5.683 17.559 1.00 97.38 104 VAL A C 1
ATOM 877 O O . VAL A 1 104 ? -12.996 -5.663 18.158 1.00 97.38 104 VAL A O 1
ATOM 880 N N . ALA A 1 105 ? -10.759 -5.657 18.213 1.00 95.38 105 ALA A N 1
ATOM 881 C CA . ALA A 1 105 ? -10.694 -5.577 19.672 1.00 95.38 105 ALA A CA 1
ATOM 882 C C . ALA A 1 105 ? -11.325 -4.281 20.226 1.00 95.38 105 ALA A C 1
ATOM 884 O O . ALA A 1 105 ? -11.925 -4.295 21.302 1.00 95.38 105 ALA A O 1
ATOM 885 N N . ASP A 1 106 ? -11.207 -3.155 19.512 1.00 95.38 106 ASP A N 1
ATOM 886 C CA . ASP A 1 106 ? -11.864 -1.897 19.892 1.00 95.38 106 ASP A CA 1
ATOM 887 C C . ASP A 1 106 ? -13.377 -1.976 19.726 1.00 95.38 106 ASP A C 1
ATOM 889 O O . ASP A 1 106 ? -14.111 -1.523 20.601 1.00 95.38 106 ASP A O 1
ATOM 893 N N . GLU A 1 107 ? -13.832 -2.566 18.622 1.00 95.62 107 GLU A N 1
ATOM 894 C CA . GLU A 1 107 ? -15.246 -2.750 18.304 1.00 95.62 107 GLU A CA 1
ATOM 895 C C . GLU A 1 107 ? -15.951 -3.613 19.354 1.00 95.62 107 GLU A C 1
ATOM 897 O O . GLU A 1 107 ? -16.977 -3.194 19.894 1.00 95.62 107 GLU A O 1
ATOM 902 N N . ILE A 1 108 ? -15.364 -4.762 19.712 1.00 95.75 108 ILE A N 1
ATOM 903 C CA . ILE A 1 108 ? -15.891 -5.649 20.761 1.00 95.75 108 ILE A CA 1
ATOM 904 C C . ILE A 1 108 ? -16.032 -4.880 22.075 1.00 95.75 108 ILE A C 1
ATOM 906 O O . ILE A 1 108 ? -17.114 -4.854 22.657 1.00 95.75 108 ILE A O 1
ATOM 910 N N . ARG A 1 109 ? -14.984 -4.165 22.500 1.00 93.56 109 ARG A N 1
ATOM 911 C CA . ARG A 1 109 ? -15.033 -3.403 23.754 1.00 93.56 109 ARG A CA 1
ATOM 912 C C . ARG A 1 109 ? -16.097 -2.308 23.730 1.00 93.56 109 ARG A C 1
ATOM 914 O O . ARG A 1 109 ? -16.781 -2.095 24.724 1.00 93.56 109 ARG A O 1
ATOM 921 N N . ARG A 1 110 ? -16.219 -1.568 22.623 1.00 93.94 110 ARG A N 1
ATOM 922 C CA . ARG A 1 110 ? -17.248 -0.521 22.492 1.00 93.94 110 ARG A CA 1
ATOM 923 C C . ARG A 1 110 ? -18.645 -1.119 22.584 1.00 93.94 110 ARG A C 1
ATOM 925 O O . ARG A 1 110 ? -19.505 -0.530 23.227 1.00 93.94 110 ARG A O 1
ATOM 932 N N . ARG A 1 111 ? -18.853 -2.287 21.975 1.00 96.06 111 ARG A N 1
ATOM 933 C CA . ARG A 1 111 ? -20.120 -3.014 22.045 1.00 96.06 111 ARG A CA 1
ATOM 934 C C . ARG A 1 111 ? -20.435 -3.464 23.470 1.00 96.06 111 ARG A C 1
ATOM 936 O O . ARG A 1 111 ? -21.560 -3.273 23.911 1.00 96.06 111 ARG A O 1
ATOM 943 N N . GLU A 1 112 ? -19.462 -4.021 24.184 1.00 95.19 112 GLU A N 1
ATOM 944 C CA . GLU A 1 112 ? -19.624 -4.421 25.589 1.00 95.19 112 GLU A CA 1
ATOM 945 C C . GLU A 1 112 ? -19.946 -3.220 26.485 1.00 95.19 112 GLU A C 1
ATOM 947 O O . GLU A 1 112 ? -20.883 -3.283 27.274 1.00 95.19 112 GLU A O 1
ATOM 952 N N . ALA A 1 113 ? -19.230 -2.103 26.314 1.00 94.25 113 ALA A N 1
ATOM 953 C CA . ALA A 1 113 ? -19.484 -0.875 27.065 1.00 94.25 113 ALA A CA 1
ATOM 954 C C . ALA A 1 113 ? -20.894 -0.320 26.807 1.00 94.25 113 ALA A C 1
ATOM 956 O O . ALA A 1 113 ? -21.600 -0.000 27.756 1.00 94.25 113 ALA A O 1
ATOM 957 N N . ALA A 1 114 ? -21.331 -0.279 25.545 1.00 95.62 114 ALA A N 1
ATOM 958 C CA . ALA A 1 114 ? -22.677 0.169 25.188 1.00 95.62 114 ALA A CA 1
ATOM 959 C C . ALA A 1 114 ? -23.773 -0.762 25.737 1.00 95.62 114 ALA A C 1
ATOM 961 O O . ALA A 1 114 ? -24.847 -0.307 26.115 1.00 95.62 114 ALA A O 1
ATOM 962 N N . GLN A 1 115 ? -23.517 -2.074 25.794 1.00 96.62 115 GLN A N 1
ATOM 963 C CA . GLN A 1 115 ? -24.451 -3.027 26.397 1.00 96.62 115 GLN A CA 1
ATOM 964 C C . GLN A 1 115 ? -24.553 -2.870 27.913 1.00 96.62 115 GLN A C 1
ATOM 966 O O . GLN A 1 115 ? -25.629 -3.090 28.461 1.00 96.62 115 GLN A O 1
ATOM 971 N N . GLU A 1 116 ? -23.450 -2.548 28.586 1.00 95.62 116 GLU A N 1
ATOM 972 C CA . GLU A 1 116 ? -23.452 -2.294 30.026 1.00 95.62 116 GLU A CA 1
ATOM 973 C C . GLU A 1 116 ? -24.178 -0.986 30.353 1.00 95.62 116 GLU A C 1
ATOM 975 O O . GLU A 1 116 ? -25.027 -0.964 31.237 1.00 95.62 116 GLU A O 1
ATOM 980 N N . GLU A 1 117 ? -23.924 0.071 29.580 1.00 95.88 117 GLU A N 1
ATOM 981 C CA . GLU A 1 117 ? -24.624 1.354 29.695 1.00 95.88 117 GLU A CA 1
ATOM 982 C C . GLU A 1 117 ? -26.135 1.186 29.484 1.00 95.88 117 GLU A C 1
ATOM 984 O O . GLU A 1 117 ? -26.918 1.568 30.347 1.00 95.88 117 GLU A O 1
ATOM 989 N N . ALA A 1 118 ? -26.552 0.488 28.422 1.00 96.06 118 ALA A N 1
ATOM 990 C CA . ALA A 1 118 ? -27.965 0.196 28.177 1.00 96.06 118 ALA A CA 1
ATOM 991 C C . ALA A 1 118 ? -28.606 -0.655 29.291 1.00 96.06 118 ALA A C 1
ATOM 993 O O . ALA A 1 118 ? -29.783 -0.483 29.609 1.00 96.06 118 ALA A O 1
ATOM 994 N N . ARG A 1 119 ? -27.849 -1.584 29.896 1.00 96.06 119 ARG A N 1
ATOM 995 C CA . ARG A 1 119 ? -28.323 -2.371 31.046 1.00 96.06 119 ARG A CA 1
ATOM 996 C C . ARG A 1 119 ? -28.518 -1.500 32.285 1.00 96.06 119 ARG A C 1
ATOM 998 O O . ARG A 1 119 ? -29.527 -1.668 32.966 1.00 96.06 119 ARG A O 1
ATOM 1005 N N . GLN A 1 120 ? -27.592 -0.582 32.555 1.00 96.19 120 GLN A N 1
ATOM 1006 C CA . GLN A 1 120 ? -27.703 0.360 33.667 1.00 96.19 120 GLN A CA 1
ATOM 1007 C C . GLN A 1 120 ? -28.892 1.308 33.471 1.00 96.19 120 GLN A C 1
ATOM 1009 O O . GLN A 1 120 ? -29.717 1.439 34.370 1.00 96.19 120 GLN A O 1
ATOM 1014 N N . GLU A 1 121 ? -29.041 1.889 32.278 1.00 95.38 121 GLU A N 1
ATOM 1015 C CA . GLU A 1 121 ? -30.173 2.760 31.943 1.00 95.38 121 GLU A CA 1
ATOM 1016 C C . GLU A 1 121 ? -31.518 2.042 32.114 1.00 95.38 121 GLU A C 1
ATOM 1018 O O . GLU A 1 121 ? -32.453 2.598 32.692 1.00 95.38 121 GLU A O 1
ATOM 1023 N N . GLN A 1 122 ? -31.621 0.787 31.661 1.00 95.56 122 GLN A N 1
ATOM 1024 C CA . GLN A 1 122 ? -32.839 -0.002 31.834 1.00 95.56 122 GLN A CA 1
ATOM 1025 C C . GLN A 1 122 ? -33.150 -0.251 33.317 1.00 95.56 122 GLN A C 1
ATOM 1027 O O . GLN A 1 122 ? -34.301 -0.106 33.726 1.00 95.56 122 GLN A O 1
ATOM 1032 N N . ALA A 1 123 ? -32.141 -0.589 34.126 1.00 96.62 123 ALA A N 1
ATOM 1033 C CA . ALA A 1 123 ? -32.318 -0.807 35.561 1.00 96.62 123 ALA A CA 1
ATOM 1034 C C . ALA A 1 123 ? -32.797 0.466 36.283 1.00 96.62 123 ALA A C 1
ATOM 1036 O O . ALA A 1 123 ? -33.714 0.400 37.106 1.00 96.62 123 ALA A O 1
ATOM 1037 N N . ASP A 1 124 ? -32.234 1.624 35.929 1.00 96.38 124 ASP A N 1
ATOM 1038 C CA . ASP A 1 124 ? -32.619 2.921 36.493 1.00 96.38 124 ASP A CA 1
ATOM 1039 C C . ASP A 1 124 ? -34.071 3.286 36.119 1.00 96.38 124 ASP A C 1
ATOM 1041 O O . ASP A 1 124 ? -34.856 3.738 36.961 1.00 96.38 124 ASP A O 1
ATOM 1045 N N . LEU A 1 125 ? -34.469 3.045 34.862 1.00 95.88 125 LEU A N 1
ATOM 1046 C CA . LEU A 1 125 ? -35.841 3.260 34.388 1.00 95.88 125 LEU A CA 1
ATOM 1047 C C . LEU A 1 125 ? -36.848 2.333 35.082 1.00 95.88 125 LEU A C 1
ATOM 1049 O O . LEU A 1 125 ? -37.930 2.786 35.475 1.00 95.88 125 LEU A O 1
ATOM 1053 N N . ASP A 1 126 ? -36.496 1.061 35.271 1.00 96.50 126 ASP A N 1
ATOM 1054 C CA . ASP A 1 126 ? -37.334 0.086 35.969 1.00 96.50 126 ASP A CA 1
ATOM 1055 C C . ASP A 1 126 ? -37.528 0.481 37.443 1.00 96.50 126 ASP A C 1
ATOM 1057 O O . ASP A 1 126 ? -38.650 0.426 37.967 1.00 96.50 126 ASP A O 1
ATOM 1061 N N . GLU A 1 127 ? -36.470 0.955 38.114 1.00 95.69 127 GLU A N 1
ATOM 1062 C CA . GLU A 1 127 ? -36.567 1.450 39.488 1.00 95.69 127 GLU A CA 1
ATOM 1063 C C . GLU A 1 127 ? -37.516 2.654 39.583 1.00 95.69 127 GLU A C 1
ATOM 1065 O O . GLU A 1 127 ? -38.423 2.670 40.430 1.00 95.69 127 GLU A O 1
ATOM 1070 N N . LEU A 1 128 ? -37.361 3.640 38.696 1.00 95.62 128 LEU A N 1
ATOM 1071 C CA . LEU A 1 128 ? -38.247 4.803 38.627 1.00 95.62 128 LEU A CA 1
ATOM 1072 C C . LEU A 1 128 ? -39.703 4.385 38.381 1.00 95.62 128 LEU A C 1
ATOM 1074 O O . LEU A 1 128 ? -40.611 4.872 39.066 1.00 95.62 128 LEU A O 1
ATOM 1078 N N . GLY A 1 129 ? -39.935 3.437 37.470 1.00 95.75 129 GLY A N 1
ATOM 1079 C CA . GLY A 1 129 ? -41.254 2.865 37.200 1.00 95.75 129 GLY A CA 1
ATOM 1080 C C . GLY A 1 129 ? -41.890 2.246 38.449 1.00 95.75 129 GLY A C 1
ATOM 1081 O O . GLY A 1 129 ? -43.035 2.560 38.797 1.00 95.75 129 GLY A O 1
ATOM 1082 N N . LEU A 1 130 ? -41.131 1.436 39.196 1.00 95.69 130 LEU A N 1
ATOM 1083 C CA . LEU A 1 130 ? -41.582 0.831 40.453 1.00 95.69 130 LEU A CA 1
ATOM 1084 C C . LEU A 1 130 ? -41.865 1.875 41.540 1.00 95.69 130 LEU A C 1
ATOM 1086 O O . LEU A 1 130 ? -42.817 1.726 42.314 1.00 95.69 130 LEU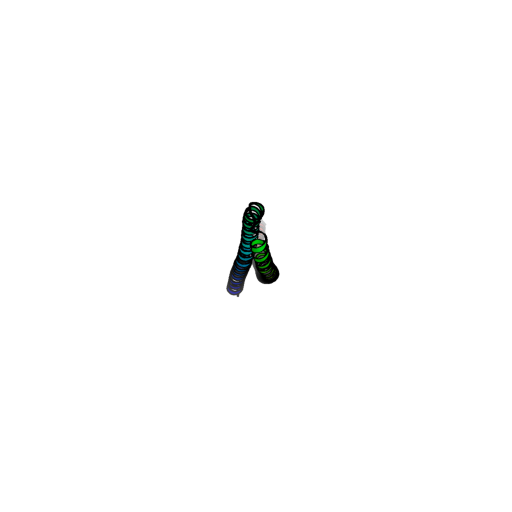 A O 1
ATOM 1090 N N . GLN A 1 131 ? -41.050 2.927 41.643 1.00 95.12 131 GLN A N 1
ATOM 1091 C CA . GLN A 1 131 ? -41.276 4.016 42.596 1.00 95.12 131 GLN A CA 1
ATOM 1092 C C . GLN A 1 131 ? -42.562 4.792 42.268 1.00 95.12 131 GLN A C 1
ATOM 1094 O O . GLN A 1 131 ? -43.373 5.054 43.165 1.00 95.12 131 GLN A O 1
ATOM 1099 N N . LEU A 1 132 ? -42.791 5.120 40.992 1.00 94.69 132 LEU A N 1
ATOM 1100 C CA . LEU A 1 132 ? -44.008 5.792 40.528 1.00 94.69 132 LEU A CA 1
ATOM 1101 C C . LEU A 1 132 ? -45.255 4.938 40.783 1.00 94.69 132 LEU A C 1
ATOM 1103 O O . LEU A 1 132 ? -46.231 5.433 41.358 1.00 94.69 132 LEU A O 1
ATOM 1107 N N . TYR A 1 133 ? -45.200 3.645 40.453 1.00 94.44 133 TYR A N 1
ATOM 1108 C CA . TYR A 1 133 ? -46.295 2.708 40.701 1.00 94.44 133 TYR A CA 1
ATOM 1109 C C . TYR A 1 133 ? -46.624 2.577 42.196 1.00 94.44 133 TYR A C 1
ATOM 1111 O O . TYR A 1 133 ? -47.796 2.638 42.588 1.00 94.44 133 TYR A O 1
ATOM 1119 N N . ARG A 1 134 ? -45.602 2.469 43.061 1.00 93.19 134 ARG A N 1
ATOM 1120 C CA . ARG A 1 134 ? -45.776 2.434 44.525 1.00 93.19 134 ARG A CA 1
ATOM 1121 C C . ARG A 1 134 ? -46.453 3.704 45.044 1.00 93.19 134 ARG A C 1
ATOM 1123 O O . ARG A 1 134 ? -47.409 3.613 45.817 1.00 93.19 134 ARG A O 1
ATOM 1130 N N . ARG A 1 135 ? -46.025 4.885 44.580 1.00 92.50 135 ARG A N 1
ATOM 1131 C CA . ARG A 1 135 ? -46.640 6.178 44.945 1.00 92.50 135 ARG A CA 1
ATOM 1132 C C . ARG A 1 135 ? -48.102 6.264 44.505 1.00 92.50 135 ARG A C 1
ATOM 1134 O O . ARG A 1 135 ? -48.951 6.697 45.286 1.00 92.50 135 ARG A O 1
ATOM 1141 N N . GLN A 1 136 ? -48.418 5.844 43.281 1.00 93.62 136 GLN A N 1
ATOM 1142 C CA . GLN A 1 136 ? -49.788 5.872 42.764 1.00 93.62 136 GLN A CA 1
ATOM 1143 C C . GLN A 1 136 ? -50.701 4.892 43.513 1.00 93.62 136 GLN A C 1
ATOM 1145 O O . GLN A 1 136 ? -51.813 5.256 43.900 1.00 93.62 136 GLN A O 1
ATOM 1150 N N . SER A 1 137 ? -50.212 3.683 43.789 1.00 92.00 137 SER A N 1
ATOM 1151 C CA . SER A 1 137 ? -50.937 2.666 44.555 1.00 92.00 137 SER A CA 1
ATOM 1152 C C . SER A 1 137 ? -51.241 3.136 45.980 1.00 92.00 137 SER A C 1
ATOM 1154 O O . SER A 1 137 ? -52.375 3.005 46.445 1.00 92.00 137 SER A O 1
ATOM 1156 N N . ALA A 1 138 ? -50.269 3.765 46.651 1.00 90.31 138 ALA A N 1
ATOM 1157 C CA . ALA A 1 138 ? -50.465 4.358 47.973 1.00 90.31 138 ALA A CA 1
ATOM 1158 C C . ALA A 1 138 ? -51.535 5.464 47.958 1.00 90.31 138 ALA A C 1
ATOM 1160 O O . ALA A 1 138 ? -52.436 5.458 48.799 1.00 90.31 138 ALA A O 1
ATOM 1161 N N . ARG A 1 139 ? -51.499 6.367 46.964 1.00 88.19 139 ARG A N 1
ATOM 1162 C CA . ARG A 1 139 ? -52.533 7.403 46.776 1.00 88.19 139 ARG A CA 1
ATOM 1163 C C . ARG A 1 139 ? -53.919 6.795 46.557 1.00 88.19 139 ARG A C 1
ATOM 1165 O O . ARG A 1 139 ? -54.881 7.238 47.181 1.00 88.19 139 ARG A O 1
ATOM 1172 N N . ARG A 1 140 ? -54.028 5.759 45.717 1.00 85.50 140 ARG A N 1
ATOM 1173 C CA . ARG A 1 140 ? -55.304 5.085 45.425 1.00 85.50 140 ARG A CA 1
ATOM 1174 C C . ARG A 1 140 ? -55.885 4.397 46.661 1.00 85.50 140 ARG A C 1
ATOM 1176 O O . ARG A 1 140 ? -57.084 4.498 46.914 1.00 85.50 140 ARG A O 1
ATOM 1183 N N . ASN A 1 141 ? -55.039 3.741 47.453 1.00 85.69 141 ASN A N 1
ATOM 1184 C CA . ASN A 1 141 ? -55.447 3.105 48.706 1.00 85.69 141 ASN A CA 1
ATOM 1185 C C . ASN A 1 141 ? -55.877 4.134 49.763 1.00 85.69 141 ASN A C 1
ATOM 1187 O O . ASN A 1 141 ? -56.875 3.918 50.449 1.00 85.69 141 ASN A O 1
ATOM 1191 N N . ALA A 1 142 ? -55.179 5.269 49.864 1.00 83.19 142 ALA A N 1
ATOM 1192 C CA . ALA A 1 142 ? -55.560 6.360 50.760 1.00 83.19 142 ALA A CA 1
ATOM 1193 C C . ALA A 1 142 ? -56.911 6.991 50.375 1.00 83.19 142 ALA A C 1
ATOM 1195 O O . ALA A 1 142 ? -57.723 7.271 51.253 1.00 83.19 142 ALA A O 1
ATOM 1196 N N . ALA A 1 143 ? -57.181 7.164 49.077 1.00 80.81 143 ALA A N 1
ATOM 1197 C CA . ALA A 1 143 ? -58.470 7.657 48.591 1.00 80.81 143 ALA A CA 1
ATOM 1198 C C . ALA A 1 143 ? -59.620 6.689 48.917 1.00 80.81 143 ALA A C 1
ATOM 1200 O O . ALA A 1 143 ? -60.661 7.122 49.403 1.00 80.81 143 ALA A O 1
ATOM 1201 N N . ARG A 1 144 ? -59.414 5.374 48.738 1.00 76.00 144 ARG A N 1
ATOM 1202 C CA . ARG A 1 144 ? -60.409 4.350 49.110 1.00 76.00 144 ARG A CA 1
ATOM 1203 C C . ARG A 1 144 ? -60.742 4.355 50.602 1.00 76.00 144 ARG A C 1
ATOM 1205 O O . ARG A 1 144 ? -61.905 4.224 50.947 1.00 76.00 144 ARG A O 1
ATOM 1212 N N . ARG A 1 145 ? -59.746 4.534 51.476 1.00 75.06 145 ARG A N 1
ATOM 1213 C CA . ARG A 1 145 ? -59.946 4.585 52.937 1.00 75.06 145 ARG A CA 1
ATOM 1214 C C . ARG A 1 145 ? -60.660 5.841 53.441 1.00 75.06 145 ARG A C 1
ATOM 1216 O O . ARG A 1 145 ? -61.114 5.835 54.570 1.00 75.06 145 ARG A O 1
ATOM 1223 N N . ARG A 1 146 ? -60.699 6.922 52.658 1.00 67.62 146 ARG A N 1
ATOM 1224 C CA . ARG A 1 146 ? -61.424 8.155 53.014 1.00 67.62 146 ARG A CA 1
ATOM 1225 C C . ARG A 1 146 ? -62.869 8.173 52.516 1.00 67.62 146 ARG A C 1
ATOM 1227 O O . ARG A 1 146 ? -63.618 9.054 52.915 1.00 67.62 146 ARG A O 1
ATOM 1234 N N . ALA A 1 147 ? -63.223 7.268 51.606 1.00 65.31 147 ALA A N 1
ATOM 1235 C CA . ALA A 1 147 ? -64.534 7.213 50.964 1.00 65.31 147 ALA A CA 1
ATOM 1236 C C . ALA A 1 147 ? -65.468 6.140 51.558 1.00 65.31 147 ALA A C 1
ATOM 1238 O O . ALA A 1 147 ? -66.606 6.032 51.109 1.00 65.31 147 ALA A O 1
ATOM 1239 N N . GLY A 1 148 ? -64.989 5.345 52.520 1.00 55.19 148 GLY A N 1
ATOM 1240 C CA . GLY A 1 148 ? -65.785 4.416 53.326 1.00 55.19 148 GLY A CA 1
ATOM 1241 C C . GLY A 1 148 ? -65.631 4.756 54.795 1.00 55.19 148 GLY A C 1
ATOM 1242 O O . GLY A 1 148 ? -66.606 4.519 55.534 1.00 55.19 148 GLY A O 1
#

Radius of gyration: 37.7 Å; chains: 1; bounding box: 97×18×99 Å